Protein AF-A0A3N7IP94-F1 (afdb_monomer_lite)

Structure (mmCIF, N/CA/C/O backbone):
data_AF-A0A3N7IP94-F1
#
_entry.id   AF-A0A3N7IP94-F1
#
loop_
_atom_site.group_PDB
_atom_site.id
_atom_site.type_symbol
_atom_site.label_atom_id
_atom_site.label_alt_id
_atom_site.label_comp_id
_atom_site.label_asym_id
_atom_site.label_entity_id
_atom_site.label_seq_id
_atom_site.pdbx_PDB_ins_code
_atom_site.Cartn_x
_atom_site.Cartn_y
_atom_site.Cartn_z
_atom_site.occupancy
_atom_site.B_iso_or_equiv
_atom_site.auth_seq_id
_atom_site.auth_comp_id
_atom_site.auth_asym_id
_atom_site.auth_atom_id
_atom_site.pdbx_PDB_model_num
ATOM 1 N N . MET A 1 1 ? -26.602 -29.477 -7.307 1.00 43.69 1 MET A N 1
ATOM 2 C CA . MET A 1 1 ? -27.381 -28.360 -7.887 1.00 43.69 1 MET A CA 1
ATOM 3 C C . MET A 1 1 ? -26.632 -27.849 -9.115 1.00 43.69 1 MET A C 1
ATOM 5 O O . MET A 1 1 ? -25.613 -27.197 -8.955 1.00 43.69 1 MET A O 1
ATOM 9 N N . LYS A 1 2 ? -27.040 -28.245 -10.331 1.00 50.12 2 LYS A N 1
ATOM 10 C CA . LYS A 1 2 ? -26.398 -27.813 -11.588 1.00 50.12 2 LYS A CA 1
ATOM 11 C C . LYS A 1 2 ? -26.840 -26.378 -11.892 1.00 50.12 2 LYS A C 1
ATOM 13 O O . LYS A 1 2 ? -28.009 -26.175 -12.210 1.00 50.12 2 LYS A O 1
ATOM 18 N N . GLN A 1 3 ? -25.937 -25.406 -11.770 1.00 59.56 3 GLN A N 1
ATOM 19 C CA . GLN A 1 3 ? -26.181 -24.047 -12.253 1.00 59.56 3 GLN A CA 1
ATOM 20 C C . GLN A 1 3 ? -26.349 -24.105 -13.776 1.00 59.56 3 GLN A C 1
ATOM 22 O O . GLN A 1 3 ? -25.446 -24.534 -14.492 1.00 59.56 3 GLN A O 1
ATOM 27 N N . ARG A 1 4 ? -27.533 -23.733 -14.270 1.00 61.44 4 ARG A N 1
ATOM 28 C CA . ARG A 1 4 ? -27.714 -23.390 -15.681 1.00 61.44 4 ARG A CA 1
ATOM 29 C C . ARG A 1 4 ? -26.994 -22.060 -15.868 1.00 61.44 4 ARG A C 1
ATOM 31 O O . ARG A 1 4 ? -27.500 -21.058 -15.372 1.00 61.44 4 ARG A O 1
ATOM 38 N N . SER A 1 5 ? -25.822 -22.067 -16.502 1.00 65.69 5 SER A N 1
ATOM 39 C CA . SER A 1 5 ? -25.135 -20.830 -16.865 1.00 65.69 5 SER A CA 1
ATOM 40 C C . SER A 1 5 ? -26.061 -20.040 -17.779 1.00 65.69 5 SER A C 1
ATOM 42 O O . SER A 1 5 ? -26.364 -20.434 -18.907 1.00 65.69 5 SER A O 1
ATOM 44 N N . THR A 1 6 ? -26.609 -18.967 -17.229 1.00 78.69 6 THR A N 1
ATOM 45 C CA . THR A 1 6 ? -27.484 -18.067 -17.968 1.00 78.69 6 THR A CA 1
ATOM 46 C C . THR A 1 6 ? -26.584 -17.212 -18.856 1.00 78.69 6 THR A C 1
ATOM 48 O O . THR A 1 6 ? -25.447 -16.924 -18.495 1.00 78.69 6 THR A O 1
ATOM 51 N N . VAL A 1 7 ? -27.054 -16.783 -20.030 1.00 82.88 7 VAL A N 1
ATOM 52 C CA . VAL A 1 7 ? -26.289 -15.883 -20.925 1.00 82.88 7 VAL A CA 1
ATOM 53 C C . VAL A 1 7 ? -25.791 -14.631 -20.177 1.00 82.88 7 VAL A C 1
ATOM 55 O O . VAL A 1 7 ? -24.704 -14.125 -20.451 1.00 82.88 7 VAL A O 1
ATOM 58 N N . ALA A 1 8 ? -26.545 -14.195 -19.165 1.00 85.31 8 ALA A N 1
ATOM 59 C CA . ALA A 1 8 ? -26.160 -13.146 -18.229 1.00 85.31 8 ALA A CA 1
ATOM 60 C C . ALA A 1 8 ? -24.858 -13.447 -17.461 1.00 85.31 8 ALA A C 1
ATOM 62 O O . ALA A 1 8 ? -24.046 -12.544 -17.294 1.00 85.31 8 ALA A O 1
ATOM 63 N N . ASP A 1 9 ? -24.610 -14.695 -17.052 1.00 89.19 9 ASP A N 1
ATOM 64 C CA . ASP A 1 9 ? -23.397 -15.066 -16.316 1.00 89.19 9 ASP A CA 1
ATOM 65 C C . ASP A 1 9 ? -22.159 -14.889 -17.197 1.00 89.19 9 ASP A C 1
ATOM 67 O O . ASP A 1 9 ? -21.172 -14.310 -16.753 1.00 89.19 9 ASP A O 1
ATOM 71 N N . TYR A 1 10 ? -22.218 -15.307 -18.466 1.00 90.25 10 TYR A N 1
ATOM 72 C CA . TYR A 1 10 ? -21.119 -15.097 -19.415 1.00 90.25 10 TYR A CA 1
ATOM 73 C C . TYR A 1 10 ? -20.832 -13.613 -19.642 1.00 90.25 10 TYR A C 1
ATOM 75 O O . TYR A 1 10 ? -19.669 -13.214 -19.677 1.00 90.25 10 TYR A O 1
ATOM 83 N N . PHE A 1 11 ? -21.877 -12.788 -19.742 1.00 93.25 11 PHE A N 1
ATOM 84 C CA . PHE A 1 11 ? -21.721 -11.341 -19.868 1.00 93.25 11 PHE A CA 1
ATOM 85 C C . PHE A 1 11 ? -21.076 -10.725 -18.619 1.00 93.25 11 PHE A C 1
ATOM 87 O O . PHE A 1 11 ? -20.133 -9.946 -18.737 1.00 93.25 11 PHE A O 1
ATOM 94 N N . ILE A 1 12 ? -21.525 -11.119 -17.422 1.00 94.44 12 ILE A N 1
ATOM 95 C CA . ILE A 1 12 ? -20.946 -10.664 -16.151 1.00 94.44 12 ILE A CA 1
ATOM 96 C C . ILE A 1 12 ? -19.472 -11.068 -16.060 1.00 94.44 12 ILE A C 1
ATOM 98 O O . ILE A 1 12 ? -18.637 -10.240 -15.711 1.00 94.44 12 ILE A O 1
ATOM 102 N N . HIS A 1 13 ? -19.124 -12.305 -16.418 1.00 93.88 13 HIS A N 1
ATOM 103 C CA . HIS A 1 13 ? -17.734 -12.763 -16.392 1.00 93.88 13 HIS A CA 1
ATOM 104 C C . HIS A 1 13 ? -16.864 -12.010 -17.403 1.00 93.88 13 HIS A C 1
ATOM 106 O O . HIS A 1 13 ? -15.759 -11.602 -17.055 1.00 93.88 13 HIS A O 1
ATOM 112 N N . ALA A 1 14 ? -17.354 -11.775 -18.625 1.00 94.56 14 ALA A N 1
ATOM 113 C CA . ALA A 1 14 ? -16.636 -10.988 -19.626 1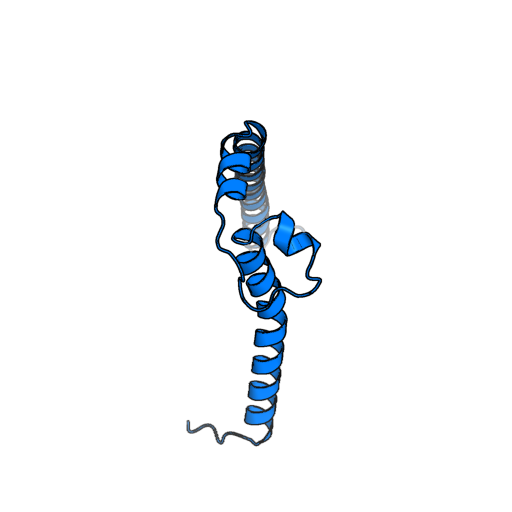.00 94.56 14 ALA A CA 1
ATOM 114 C C . ALA A 1 14 ? -16.410 -9.541 -19.155 1.00 94.56 14 ALA A C 1
ATOM 116 O O . ALA A 1 14 ? -15.308 -9.008 -19.283 1.00 94.56 14 ALA A O 1
ATOM 117 N N . PHE A 1 15 ? -17.427 -8.926 -18.547 1.00 95.81 15 PHE A N 1
ATOM 118 C CA . PHE A 1 15 ? -17.335 -7.581 -17.986 1.00 95.81 15 PHE A CA 1
ATOM 119 C C . PHE A 1 15 ? -16.344 -7.502 -16.815 1.00 95.81 15 PHE A C 1
ATOM 121 O O . PHE A 1 15 ? -15.484 -6.623 -16.793 1.00 95.81 15 PHE A O 1
ATOM 128 N N . LEU A 1 16 ? -16.409 -8.447 -15.871 1.00 95.94 16 LEU A N 1
ATOM 129 C CA . LEU A 1 16 ? -15.469 -8.522 -14.750 1.00 95.94 16 LEU A CA 1
ATOM 130 C C . LEU A 1 16 ? -14.034 -8.787 -15.222 1.00 95.94 16 LEU A C 1
ATOM 132 O O . LEU A 1 16 ? -13.102 -8.199 -14.678 1.00 95.94 16 LEU A O 1
ATOM 136 N N . MET A 1 17 ? -13.845 -9.620 -16.250 1.00 95.69 17 MET A N 1
ATOM 137 C CA . MET A 1 17 ? -12.529 -9.874 -16.843 1.00 95.69 17 MET A CA 1
ATOM 138 C C . MET A 1 17 ? -11.951 -8.603 -17.476 1.00 95.69 17 MET A C 1
ATOM 140 O O . MET A 1 17 ? -10.784 -8.286 -17.259 1.00 95.69 17 MET A O 1
ATOM 144 N N . LEU A 1 18 ? -12.768 -7.839 -18.204 1.00 96.44 18 LEU A N 1
ATOM 145 C CA . LEU A 1 18 ? -12.351 -6.566 -18.788 1.00 96.44 18 LEU A CA 1
ATOM 146 C C . LEU A 1 18 ? -11.981 -5.539 -17.708 1.00 96.44 18 LEU A C 1
ATOM 148 O O . LEU A 1 18 ? -10.933 -4.902 -17.807 1.00 96.44 18 LEU A O 1
ATOM 152 N N . LEU A 1 19 ? -12.785 -5.422 -16.645 1.00 95.56 19 LEU A N 1
ATOM 153 C CA . LEU A 1 19 ? -12.456 -4.566 -15.501 1.00 95.56 19 LEU A CA 1
ATOM 154 C C . LEU A 1 19 ? -11.142 -4.980 -14.834 1.00 95.56 19 LEU A C 1
ATOM 156 O O . LEU A 1 19 ? -10.314 -4.119 -14.549 1.00 95.56 19 LEU A O 1
ATOM 160 N N . ALA A 1 20 ? -10.920 -6.281 -14.638 1.00 95.38 20 ALA A N 1
ATOM 161 C CA . ALA A 1 20 ? -9.682 -6.787 -14.058 1.00 95.38 20 ALA A CA 1
ATOM 162 C C . ALA A 1 20 ? -8.455 -6.395 -14.899 1.00 95.38 20 ALA A C 1
ATOM 164 O O . ALA A 1 20 ? -7.469 -5.911 -14.348 1.00 95.38 20 ALA A O 1
ATOM 165 N N . VAL A 1 21 ? -8.525 -6.529 -16.230 1.00 94.88 21 VAL A N 1
ATOM 166 C CA . VAL A 1 21 ? -7.430 -6.128 -17.132 1.00 94.88 21 VAL A CA 1
ATOM 167 C C . VAL A 1 21 ? -7.157 -4.625 -17.039 1.00 94.88 21 VAL A C 1
ATOM 169 O O . VAL A 1 21 ? -6.001 -4.222 -16.902 1.00 94.88 21 VAL A O 1
ATOM 172 N N . ILE A 1 22 ? -8.201 -3.792 -17.044 1.00 94.44 22 ILE A N 1
ATOM 173 C CA . ILE A 1 22 ? -8.059 -2.333 -16.920 1.00 94.44 22 ILE A CA 1
ATOM 174 C C . ILE A 1 22 ? -7.437 -1.956 -15.570 1.00 94.44 22 ILE A C 1
ATOM 176 O O . ILE A 1 22 ? -6.551 -1.106 -15.525 1.00 94.44 22 ILE A O 1
ATOM 180 N N . SER A 1 23 ? -7.855 -2.600 -14.477 1.00 92.88 23 SER A N 1
ATOM 181 C CA . SER A 1 23 ? -7.297 -2.352 -13.144 1.00 92.88 23 SER A CA 1
ATOM 182 C C . SER A 1 23 ? -5.843 -2.805 -13.005 1.00 92.88 23 SER A C 1
ATOM 184 O O . SER A 1 23 ? -5.095 -2.162 -12.277 1.00 92.88 23 SER A O 1
ATOM 186 N N . ILE A 1 24 ? -5.422 -3.870 -13.696 1.00 94.00 24 ILE A N 1
ATOM 187 C CA . ILE A 1 24 ? -4.039 -4.382 -13.655 1.00 94.00 24 ILE A CA 1
ATOM 188 C C . ILE A 1 24 ? -3.099 -3.566 -14.559 1.00 94.00 24 ILE A C 1
ATOM 190 O O . ILE A 1 24 ? -1.924 -3.401 -14.230 1.00 94.00 24 ILE A O 1
ATOM 194 N N . SER A 1 25 ? -3.605 -3.008 -15.662 1.00 89.12 25 SER A N 1
ATOM 195 C CA . SER A 1 25 ? -2.839 -2.197 -16.622 1.00 89.12 25 SER A CA 1
ATOM 196 C C . SER A 1 25 ? -1.932 -1.112 -16.001 1.00 89.12 25 SER A C 1
ATOM 198 O O . SER A 1 25 ? -0.762 -1.032 -16.394 1.00 89.12 25 SER A O 1
ATOM 200 N N . PRO A 1 26 ? -2.382 -0.277 -15.036 1.00 89.00 26 PRO A N 1
ATOM 201 C CA . PRO A 1 26 ? -1.502 0.708 -14.405 1.00 89.00 26 PRO A CA 1
ATOM 202 C C . PRO A 1 26 ? -0.376 0.057 -13.590 1.00 89.00 26 PRO A C 1
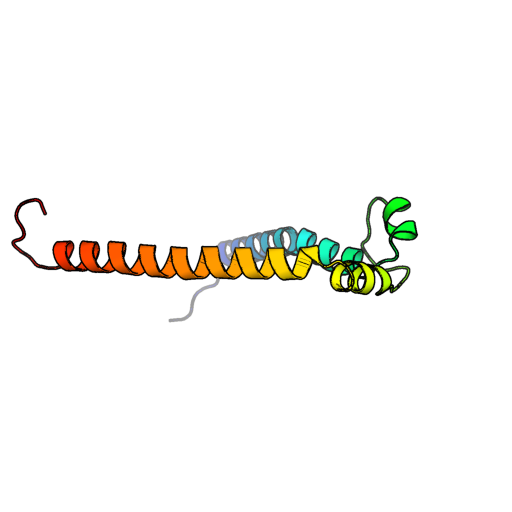ATOM 204 O O . PRO A 1 26 ? 0.756 0.527 -13.649 1.00 89.00 26 PRO A O 1
ATOM 207 N N . PHE A 1 27 ? -0.637 -1.051 -12.889 1.00 89.69 27 PHE A N 1
ATOM 208 C CA . PHE A 1 27 ? 0.401 -1.763 -12.132 1.00 89.69 27 PHE A CA 1
ATOM 209 C C . PHE A 1 27 ? 1.457 -2.374 -13.053 1.00 89.69 27 PHE A C 1
ATOM 211 O O . PHE A 1 27 ? 2.646 -2.306 -12.753 1.00 89.69 27 PHE A O 1
ATOM 218 N N . TYR A 1 28 ? 1.037 -2.918 -14.196 1.00 87.75 28 TYR A N 1
ATOM 219 C CA . TYR A 1 28 ? 1.957 -3.429 -15.210 1.00 87.75 28 TYR A CA 1
ATOM 220 C C . TYR A 1 28 ? 2.896 -2.332 -15.736 1.00 87.75 28 TYR A C 1
ATOM 222 O O . TYR A 1 28 ? 4.107 -2.538 -15.793 1.00 87.75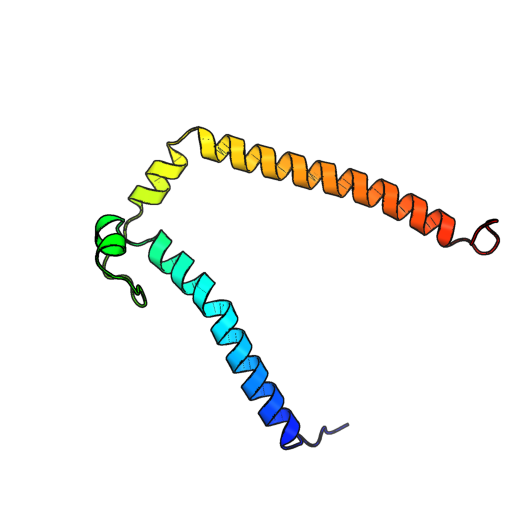 28 TYR A O 1
ATOM 230 N N . ASN A 1 29 ? 2.359 -1.141 -16.029 1.00 85.69 29 ASN A N 1
ATOM 231 C CA . ASN A 1 29 ? 3.165 0.010 -16.449 1.00 85.69 29 ASN A CA 1
ATOM 232 C C . ASN A 1 29 ? 4.157 0.449 -15.365 1.00 85.69 29 ASN A C 1
ATOM 234 O O . ASN A 1 29 ? 5.315 0.709 -15.677 1.00 85.69 29 ASN A O 1
ATOM 238 N N . VAL A 1 30 ? 3.742 0.494 -14.094 1.00 86.12 30 VAL A N 1
ATOM 239 C CA . VAL A 1 30 ? 4.644 0.828 -12.975 1.00 86.12 30 VAL A CA 1
ATOM 240 C C . VAL A 1 30 ? 5.798 -0.171 -12.880 1.00 86.12 30 VAL A C 1
ATOM 242 O O . VAL A 1 30 ? 6.938 0.237 -12.695 1.00 86.12 30 VAL A O 1
ATOM 245 N N . ILE A 1 31 ? 5.534 -1.469 -13.052 1.00 86.06 31 ILE A N 1
ATOM 246 C CA . ILE A 1 31 ? 6.588 -2.490 -13.014 1.00 86.06 31 ILE A CA 1
ATOM 247 C C . ILE A 1 31 ? 7.569 -2.290 -14.171 1.00 86.06 31 ILE A C 1
ATOM 249 O O . ILE A 1 31 ? 8.768 -2.220 -13.928 1.00 86.06 31 ILE A O 1
ATOM 253 N N . ILE A 1 32 ? 7.085 -2.156 -15.410 1.00 82.94 32 ILE A N 1
ATOM 254 C CA . ILE A 1 32 ? 7.964 -1.987 -16.579 1.00 82.94 32 ILE A CA 1
ATOM 255 C C . ILE A 1 32 ? 8.818 -0.732 -16.453 1.00 82.94 32 ILE A C 1
ATOM 257 O O . ILE A 1 32 ? 10.031 -0.797 -16.623 1.00 82.94 32 ILE A O 1
ATOM 261 N N . THR A 1 33 ? 8.188 0.401 -16.149 1.00 81.50 33 THR A N 1
ATOM 262 C CA . THR A 1 33 ? 8.884 1.689 -16.032 1.00 81.50 33 THR A CA 1
ATOM 263 C C . THR A 1 33 ? 9.890 1.695 -14.887 1.00 81.50 33 THR A C 1
ATOM 265 O O . THR A 1 33 ? 10.928 2.335 -15.005 1.00 81.50 33 THR A O 1
ATOM 268 N N . SER A 1 34 ? 9.648 0.934 -13.815 1.00 82.81 34 SER A N 1
ATOM 269 C CA . SER A 1 34 ? 10.588 0.825 -12.698 1.00 82.81 34 SER A CA 1
ATOM 270 C C . SER A 1 34 ? 11.890 0.090 -13.045 1.00 82.81 34 SER A C 1
ATOM 272 O O . SER A 1 34 ? 12.872 0.270 -12.330 1.00 82.81 34 SER A O 1
ATOM 274 N N . PHE A 1 35 ? 11.903 -0.727 -14.104 1.00 81.06 35 PHE A N 1
ATOM 275 C CA . PHE A 1 35 ? 13.094 -1.421 -14.615 1.00 81.06 35 PHE A CA 1
ATOM 276 C C . PHE A 1 35 ? 13.635 -0.817 -15.919 1.00 81.06 35 PHE A C 1
ATOM 278 O O . PHE A 1 35 ? 14.588 -1.350 -16.484 1.00 81.06 35 PHE A O 1
ATOM 285 N N . ALA A 1 36 ? 13.014 0.241 -16.436 1.00 78.38 36 ALA A N 1
ATOM 286 C CA . ALA A 1 36 ? 13.432 0.885 -17.672 1.00 78.38 36 ALA A CA 1
ATOM 287 C C . ALA A 1 36 ? 14.471 1.983 -17.397 1.00 78.38 36 ALA A C 1
ATOM 289 O O . ALA A 1 36 ? 14.482 2.597 -16.328 1.00 78.38 36 ALA A O 1
ATOM 290 N N . ASP A 1 37 ? 15.327 2.249 -18.386 1.00 75.56 37 ASP A N 1
ATOM 291 C CA . ASP A 1 37 ? 16.285 3.356 -18.330 1.00 75.56 37 ASP A CA 1
ATOM 292 C C . ASP A 1 37 ? 15.535 4.706 -18.239 1.00 75.56 37 ASP A C 1
ATOM 294 O O . ASP A 1 37 ? 14.687 4.985 -19.099 1.00 75.56 37 ASP A O 1
ATOM 298 N N . PRO A 1 38 ? 15.833 5.569 -17.246 1.00 69.81 38 PRO A N 1
ATOM 299 C CA . PRO A 1 38 ? 15.216 6.887 -17.103 1.00 69.81 38 PRO A CA 1
ATOM 300 C C . PRO A 1 38 ? 15.274 7.758 -18.365 1.00 69.81 38 PRO A C 1
ATOM 302 O O . PRO A 1 38 ? 14.354 8.544 -18.603 1.00 69.81 38 PRO A O 1
ATOM 305 N N . ALA A 1 39 ? 16.329 7.644 -19.178 1.00 70.19 39 ALA A N 1
ATOM 306 C CA . ALA A 1 39 ? 16.437 8.389 -20.431 1.00 70.19 39 ALA A CA 1
ATOM 307 C C . ALA A 1 39 ? 15.402 7.902 -21.454 1.00 70.19 39 ALA A C 1
ATOM 309 O O . ALA A 1 39 ? 14.714 8.705 -22.082 1.00 70.19 39 ALA A O 1
ATOM 310 N N . ALA A 1 40 ? 15.227 6.586 -21.549 1.00 66.50 40 ALA A N 1
ATOM 311 C CA . ALA A 1 40 ? 14.316 5.961 -22.492 1.00 66.50 40 ALA A CA 1
ATOM 312 C C . ALA A 1 40 ? 12.839 6.179 -22.081 1.00 66.50 40 ALA A C 1
ATOM 314 O O . ALA A 1 40 ? 12.002 6.490 -22.930 1.00 66.50 40 ALA A O 1
ATOM 315 N N . VAL A 1 41 ? 12.536 6.170 -20.772 1.00 68.81 41 VAL A N 1
ATOM 316 C CA . VAL A 1 41 ? 11.208 6.513 -20.211 1.00 68.81 41 VAL A CA 1
ATOM 317 C C . VAL A 1 41 ? 10.771 7.944 -20.551 1.00 68.81 41 VAL A C 1
ATOM 319 O O . VAL A 1 41 ? 9.583 8.181 -20.757 1.00 68.81 41 VAL A O 1
ATOM 322 N N . ASN A 1 42 ? 11.702 8.899 -20.642 1.00 68.81 42 ASN A N 1
ATOM 323 C CA . ASN A 1 42 ? 11.375 10.286 -20.995 1.00 68.81 42 ASN A CA 1
ATOM 324 C C . ASN A 1 42 ? 11.058 10.478 -22.489 1.00 68.81 42 ASN A C 1
ATOM 326 O O . ASN A 1 42 ? 10.333 11.409 -22.838 1.00 68.81 42 ASN A O 1
ATOM 330 N N . GLU A 1 43 ? 11.574 9.617 -23.370 1.00 68.38 43 GLU A N 1
ATOM 331 C CA . GLU A 1 43 ? 11.374 9.732 -24.820 1.00 68.38 43 GLU A CA 1
ATOM 332 C C . GLU A 1 43 ? 10.092 9.047 -25.319 1.00 68.38 43 GLU A C 1
ATOM 334 O O . GLU A 1 43 ? 9.532 9.461 -26.336 1.00 68.38 43 GLU A O 1
ATOM 339 N N . GLN A 1 44 ? 9.586 8.023 -24.618 1.00 63.69 44 GLN A N 1
ATOM 340 C CA . GLN A 1 44 ? 8.375 7.303 -25.029 1.00 63.69 44 GLN A CA 1
ATOM 341 C C . GLN A 1 44 ? 7.219 7.524 -24.044 1.00 63.69 44 GLN A C 1
ATOM 343 O O . GLN A 1 44 ? 7.264 7.089 -22.898 1.00 63.69 44 GLN A O 1
ATOM 348 N N . SER A 1 45 ? 6.114 8.117 -24.512 1.00 57.00 45 SER A N 1
ATOM 349 C CA . SER A 1 45 ? 4.911 8.346 -23.688 1.00 57.00 45 SER A CA 1
ATOM 350 C C . SER A 1 45 ? 4.149 7.069 -23.291 1.00 57.00 45 SER A C 1
ATOM 352 O O . SER A 1 45 ? 3.234 7.151 -22.474 1.00 57.00 45 SER A O 1
ATOM 354 N N . PHE A 1 46 ? 4.467 5.904 -23.874 1.00 56.09 46 PHE A N 1
ATOM 355 C CA . PHE A 1 46 ? 3.754 4.650 -23.606 1.00 56.09 46 PHE A CA 1
ATOM 356 C C . PHE A 1 46 ? 4.696 3.432 -23.632 1.00 56.09 46 PHE A C 1
ATOM 358 O O . PHE A 1 46 ? 5.089 2.954 -24.697 1.00 56.09 46 PHE A O 1
ATOM 365 N N . TYR A 1 47 ? 5.046 2.925 -22.446 1.00 64.06 47 TYR A N 1
ATOM 366 C CA . TYR A 1 47 ? 5.981 1.812 -22.233 1.00 64.06 47 TYR A CA 1
ATOM 367 C C . TYR A 1 47 ? 5.236 0.476 -22.068 1.00 64.06 47 TYR A C 1
ATOM 369 O O . TYR A 1 47 ? 4.977 0.016 -20.959 1.00 64.06 47 TYR A O 1
ATOM 377 N N . LEU A 1 48 ? 4.868 -0.162 -23.185 1.00 63.97 48 LEU A N 1
ATOM 378 C CA . LEU A 1 48 ? 4.225 -1.490 -23.171 1.00 63.97 48 LEU A CA 1
ATOM 379 C C . LEU A 1 48 ? 5.226 -2.651 -23.083 1.00 63.97 48 LEU A C 1
ATOM 381 O O . LEU A 1 48 ? 4.872 -3.715 -22.586 1.00 63.97 48 LEU A O 1
ATOM 385 N N . ILE A 1 49 ? 6.453 -2.472 -23.582 1.00 65.50 49 ILE A N 1
ATOM 386 C CA . ILE A 1 49 ? 7.509 -3.494 -23.608 1.00 65.50 49 ILE A CA 1
ATOM 387 C C . ILE A 1 49 ? 8.835 -2.800 -23.262 1.00 65.50 49 ILE A C 1
ATOM 389 O O . ILE A 1 49 ? 9.132 -1.771 -23.873 1.00 65.50 49 ILE A O 1
ATOM 393 N N . PRO A 1 50 ? 9.631 -3.315 -22.304 1.00 63.00 50 PRO A N 1
ATOM 394 C CA . PRO A 1 50 ? 10.907 -2.705 -21.946 1.00 63.00 50 PRO A CA 1
ATOM 395 C C . PRO A 1 50 ? 11.892 -2.795 -23.119 1.00 63.00 50 PRO A C 1
ATOM 397 O O . PRO A 1 50 ? 12.209 -3.884 -23.595 1.00 63.00 50 PRO A O 1
ATOM 400 N N . THR A 1 51 ? 12.370 -1.644 -23.589 1.00 66.62 51 THR A N 1
ATOM 401 C CA . THR A 1 51 ? 13.415 -1.521 -24.622 1.00 66.62 51 THR A CA 1
ATOM 402 C C . THR A 1 51 ? 14.822 -1.693 -24.045 1.00 66.62 51 THR A C 1
ATOM 404 O O . THR A 1 51 ? 15.722 -2.163 -24.738 1.00 66.62 51 THR A O 1
ATOM 407 N N . SER A 1 52 ? 14.994 -1.375 -22.763 1.00 67.62 52 SER A N 1
ATOM 408 C CA . SER A 1 52 ? 16.218 -1.546 -21.983 1.00 67.62 52 SER A CA 1
ATOM 409 C C . SER A 1 52 ? 15.868 -1.965 -20.552 1.00 67.62 52 SER A C 1
ATOM 411 O O . SER A 1 52 ? 14.802 -1.623 -20.039 1.00 67.62 52 SER A O 1
ATOM 413 N N . PHE A 1 53 ? 16.749 -2.746 -19.927 1.00 74.94 53 PHE A N 1
ATOM 414 C CA . PHE A 1 53 ? 16.627 -3.172 -18.534 1.00 74.94 53 PHE A CA 1
ATOM 415 C C . PHE A 1 53 ? 17.751 -2.521 -17.730 1.00 74.94 53 PHE A C 1
ATOM 417 O O . PHE A 1 53 ? 18.922 -2.817 -17.974 1.00 74.94 53 PHE A O 1
ATOM 424 N N . ASP A 1 54 ? 17.395 -1.636 -16.804 1.00 80.06 54 ASP A N 1
ATOM 425 C CA . ASP A 1 54 ? 18.331 -0.898 -15.963 1.00 80.06 54 ASP A CA 1
ATOM 426 C C . ASP A 1 54 ? 17.912 -0.950 -14.483 1.00 80.06 54 ASP A C 1
ATOM 428 O O . ASP A 1 54 ? 16.758 -0.721 -14.121 1.00 80.06 54 ASP A O 1
ATOM 432 N N . LEU A 1 55 ? 18.874 -1.263 -13.613 1.00 81.94 55 LEU A N 1
ATOM 433 C CA . LEU A 1 55 ? 18.710 -1.291 -12.155 1.00 81.94 55 LEU A CA 1
ATOM 434 C C . LEU A 1 55 ? 19.344 -0.079 -11.460 1.00 81.94 55 LEU A C 1
ATOM 436 O O . LEU A 1 55 ? 19.249 0.034 -10.235 1.00 81.94 55 LEU A O 1
ATOM 440 N N . SER A 1 56 ? 19.966 0.836 -12.209 1.00 81.94 56 SER A N 1
ATOM 441 C CA . SER A 1 56 ? 20.630 2.020 -11.656 1.00 81.94 56 SER A CA 1
ATOM 442 C C . SER A 1 56 ? 19.685 2.872 -10.796 1.00 81.94 56 SER A C 1
ATOM 444 O O . SER A 1 56 ? 20.069 3.328 -9.716 1.00 81.94 56 SER A O 1
ATOM 446 N N . SER A 1 57 ? 18.419 2.994 -11.209 1.00 80.69 57 SER A N 1
ATOM 447 C CA . SER A 1 57 ? 17.353 3.675 -10.468 1.00 80.69 57 SER A CA 1
ATOM 448 C C . SER A 1 57 ? 17.161 3.087 -9.069 1.00 80.69 57 SER A C 1
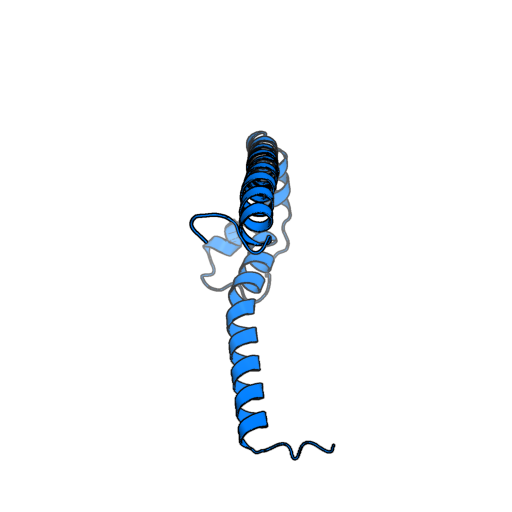ATOM 450 O O . SER A 1 57 ? 17.118 3.824 -8.086 1.00 80.69 57 SER A O 1
ATOM 452 N N . TYR A 1 58 ? 17.116 1.759 -8.940 1.00 83.81 58 TYR A N 1
ATOM 453 C CA . TYR A 1 58 ? 16.993 1.103 -7.637 1.00 83.81 58 TYR A CA 1
ATOM 454 C C . TYR A 1 58 ? 18.237 1.296 -6.774 1.00 83.81 58 TYR A C 1
ATOM 456 O O . TYR A 1 58 ? 18.113 1.555 -5.578 1.00 83.81 58 TYR A O 1
ATOM 464 N N . GLU A 1 59 ? 19.436 1.219 -7.356 1.00 83.19 59 GLU A N 1
ATOM 465 C CA . GLU A 1 59 ? 20.662 1.504 -6.609 1.00 83.19 59 GLU A CA 1
ATOM 466 C C . GLU A 1 59 ? 20.702 2.942 -6.094 1.00 83.19 59 GLU A C 1
ATOM 468 O O . GLU A 1 59 ? 21.102 3.170 -4.954 1.00 83.19 59 GLU A O 1
ATOM 473 N N . MET A 1 60 ? 20.286 3.912 -6.910 1.00 83.88 60 MET A N 1
ATOM 474 C CA . MET A 1 60 ? 20.222 5.319 -6.523 1.00 83.88 60 MET A CA 1
ATOM 475 C C . MET A 1 60 ? 19.237 5.530 -5.369 1.00 83.88 60 MET A C 1
ATOM 477 O O . MET A 1 60 ? 19.559 6.216 -4.397 1.00 83.88 60 MET A O 1
ATOM 481 N N . LEU A 1 61 ? 18.069 4.889 -5.441 1.00 84.62 61 LEU A N 1
ATOM 482 C CA . LEU A 1 61 ? 17.059 4.908 -4.386 1.00 84.62 61 LEU A CA 1
ATOM 483 C C . LEU A 1 61 ? 17.596 4.292 -3.081 1.00 84.62 61 LEU A C 1
ATOM 485 O O . LEU A 1 61 ? 17.446 4.887 -2.015 1.00 84.62 61 LEU A O 1
ATOM 489 N N . LEU A 1 62 ? 18.275 3.143 -3.153 1.00 83.69 62 LEU A N 1
ATOM 490 C CA . LEU A 1 62 ? 18.817 2.446 -1.979 1.00 83.69 62 LEU A CA 1
ATOM 491 C C . LEU A 1 62 ? 20.062 3.120 -1.379 1.00 83.69 62 LEU A C 1
ATOM 493 O O . LEU A 1 62 ? 20.265 3.053 -0.168 1.00 83.69 62 LEU A O 1
ATOM 497 N N . LYS A 1 63 ? 20.890 3.784 -2.197 1.00 84.62 63 LYS A N 1
ATOM 498 C CA . LYS A 1 63 ? 22.024 4.608 -1.735 1.00 84.62 63 LYS A CA 1
ATOM 499 C C . LYS A 1 63 ? 21.545 5.893 -1.051 1.00 84.62 63 LYS A C 1
ATOM 501 O O . LYS A 1 63 ? 22.238 6.423 -0.182 1.00 84.62 63 LYS A O 1
ATOM 506 N N . GLY A 1 64 ? 20.367 6.393 -1.423 1.00 80.00 64 GLY A N 1
ATOM 507 C CA . GLY A 1 64 ? 19.723 7.521 -0.764 1.00 80.00 64 GLY A CA 1
ATOM 508 C C . GLY A 1 64 ? 19.297 7.173 0.664 1.00 80.00 64 GLY A C 1
ATOM 509 O O . GLY A 1 64 ? 18.438 6.324 0.884 1.00 80.00 64 GLY A O 1
ATOM 510 N N . SER A 1 65 ? 19.836 7.884 1.657 1.00 73.38 65 SER A N 1
ATOM 511 C CA . SER A 1 65 ? 19.515 7.649 3.076 1.00 73.38 65 SER A CA 1
ATOM 512 C C . SER A 1 65 ? 18.031 7.857 3.419 1.00 73.38 65 SER A C 1
ATOM 514 O O . SER A 1 65 ? 17.529 7.284 4.382 1.00 73.38 65 SER A O 1
ATOM 516 N N . TYR A 1 66 ? 17.300 8.643 2.626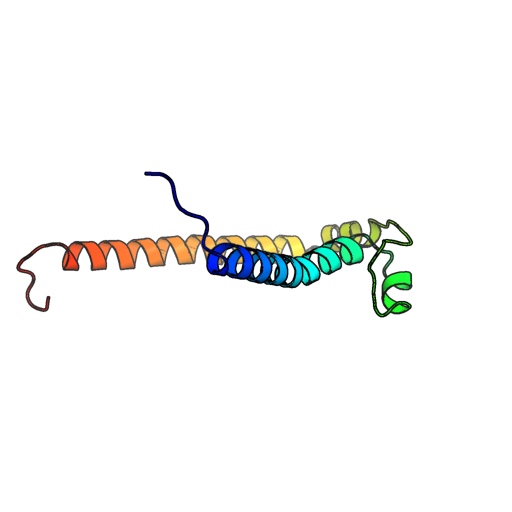 1.00 83.94 66 TYR A N 1
ATOM 517 C CA . TYR A 1 66 ? 15.929 9.067 2.921 1.00 83.94 66 TYR A CA 1
ATOM 518 C C . TYR A 1 66 ? 14.871 7.956 2.803 1.00 83.94 66 TYR A C 1
ATOM 520 O O . TYR A 1 66 ? 13.893 7.951 3.557 1.00 83.94 66 TYR A O 1
ATOM 528 N N . ILE A 1 67 ? 15.045 7.000 1.886 1.00 88.62 67 ILE A N 1
ATOM 529 C CA . ILE A 1 67 ? 14.031 5.962 1.634 1.00 88.62 67 ILE A CA 1
ATOM 530 C C . ILE A 1 67 ? 13.925 5.003 2.814 1.00 88.62 67 ILE A C 1
ATOM 532 O O . ILE A 1 67 ? 12.816 4.691 3.243 1.00 88.62 67 ILE A O 1
ATOM 536 N N . GLY A 1 68 ? 15.060 4.603 3.395 1.00 87.94 68 GLY A N 1
ATOM 537 C CA . GLY A 1 68 ? 15.077 3.742 4.578 1.00 87.94 68 GLY A CA 1
ATOM 538 C C . GLY A 1 68 ? 14.296 4.350 5.746 1.00 87.94 68 GLY A C 1
ATOM 539 O O . GLY A 1 68 ? 13.422 3.695 6.316 1.00 87.94 68 GLY A O 1
ATOM 540 N N . TYR A 1 69 ? 14.537 5.631 6.051 1.00 90.69 69 TYR A N 1
ATOM 541 C CA . TYR A 1 69 ? 13.792 6.343 7.097 1.00 90.69 69 TYR A CA 1
ATOM 542 C C . TYR A 1 69 ? 12.306 6.505 6.758 1.00 90.69 69 TYR A C 1
ATOM 544 O O . TYR A 1 69 ? 11.460 6.355 7.636 1.00 90.69 69 TYR A O 1
ATOM 552 N N . SER A 1 70 ? 11.966 6.769 5.496 1.00 91.12 70 SER A N 1
ATOM 553 C CA . SER A 1 70 ? 10.573 6.958 5.068 1.00 91.12 70 SER A CA 1
ATOM 554 C C . SER A 1 70 ? 9.751 5.672 5.178 1.00 91.12 70 SER A C 1
ATOM 556 O O . SER A 1 70 ? 8.618 5.693 5.670 1.00 91.12 70 SER A O 1
ATOM 558 N N . VAL A 1 71 ? 10.334 4.537 4.781 1.00 93.38 71 VAL A N 1
ATOM 559 C CA . VAL A 1 71 ? 9.719 3.211 4.935 1.00 93.38 71 VAL A CA 1
ATOM 560 C C . VAL A 1 71 ? 9.561 2.871 6.415 1.00 93.38 71 VAL A C 1
ATOM 562 O O . VAL A 1 71 ? 8.478 2.465 6.832 1.00 93.38 71 VAL A O 1
ATOM 565 N N . MET A 1 72 ? 10.594 3.108 7.231 1.00 93.81 72 MET A N 1
ATOM 566 C CA . MET A 1 72 ? 10.535 2.863 8.674 1.00 93.81 72 MET A CA 1
ATOM 567 C C . MET A 1 72 ? 9.439 3.694 9.354 1.00 93.81 72 MET A C 1
ATOM 569 O O . MET A 1 72 ? 8.625 3.151 10.098 1.00 93.81 72 MET A O 1
ATOM 573 N N . ASN A 1 73 ? 9.358 4.992 9.056 1.00 95.75 73 ASN A N 1
ATOM 574 C CA . ASN A 1 73 ? 8.324 5.867 9.609 1.00 95.75 73 ASN A CA 1
ATOM 575 C C . ASN A 1 73 ? 6.918 5.404 9.208 1.00 95.75 73 ASN A C 1
ATOM 577 O O . ASN A 1 73 ? 6.028 5.344 10.054 1.00 95.75 73 ASN A O 1
ATOM 581 N N . SER A 1 74 ? 6.721 5.019 7.945 1.00 96.25 74 SER A N 1
ATOM 582 C CA . SER A 1 74 ? 5.432 4.511 7.457 1.00 96.25 74 SER A CA 1
ATOM 583 C C . SER A 1 74 ? 5.015 3.226 8.175 1.00 96.25 74 SER A C 1
ATOM 585 O O . SER A 1 74 ? 3.855 3.081 8.568 1.00 96.25 74 SER A O 1
ATOM 587 N N . LEU A 1 75 ? 5.964 2.311 8.404 1.00 97.00 75 LEU A N 1
ATOM 588 C CA . LEU A 1 75 ? 5.727 1.074 9.147 1.00 97.00 75 LEU A CA 1
ATOM 589 C C . LEU A 1 75 ? 5.367 1.350 10.608 1.00 97.00 75 LEU A C 1
ATOM 591 O O . LEU A 1 75 ? 4.387 0.794 11.098 1.00 97.00 75 LEU A O 1
ATOM 595 N N . ILE A 1 76 ? 6.108 2.231 11.285 1.00 97.44 76 ILE A N 1
ATOM 596 C CA . ILE A 1 76 ? 5.845 2.596 12.683 1.00 97.44 76 ILE A CA 1
ATOM 597 C C . ILE A 1 76 ? 4.456 3.222 12.817 1.00 97.44 76 ILE A C 1
ATOM 599 O O . ILE A 1 76 ? 3.666 2.784 13.651 1.00 97.44 76 ILE A O 1
ATOM 603 N N . VAL A 1 77 ? 4.133 4.211 11.979 1.00 97.12 77 VAL A N 1
ATOM 604 C CA . VAL A 1 77 ? 2.840 4.908 12.027 1.00 97.12 77 VAL A CA 1
ATOM 605 C C . VAL A 1 77 ? 1.689 3.944 11.746 1.00 97.12 77 VAL A C 1
ATOM 607 O O . VAL A 1 77 ? 0.703 3.950 12.481 1.00 97.12 77 VAL A O 1
ATOM 610 N N . THR A 1 78 ? 1.820 3.077 10.737 1.00 97.38 78 THR A N 1
ATOM 611 C CA . THR A 1 78 ? 0.785 2.083 10.411 1.00 97.38 78 THR A CA 1
ATOM 612 C C . THR A 1 78 ? 0.610 1.086 11.550 1.00 97.38 78 THR A C 1
ATOM 614 O O . THR A 1 78 ? -0.508 0.854 11.994 1.00 97.38 78 THR A O 1
ATOM 617 N N . PHE A 1 79 ? 1.701 0.528 12.073 1.00 98.00 79 PHE A N 1
ATOM 618 C CA . PHE A 1 79 ? 1.649 -0.493 13.115 1.00 98.00 79 PHE A CA 1
ATOM 619 C C . PHE A 1 79 ? 1.065 0.042 14.425 1.00 98.00 79 PHE A C 1
ATOM 621 O O . PHE A 1 79 ? 0.127 -0.539 14.974 1.00 98.00 79 PHE A O 1
ATOM 628 N N . VAL A 1 80 ? 1.573 1.181 14.904 1.00 98.06 80 VAL A N 1
ATOM 629 C CA . VAL A 1 80 ? 1.070 1.831 16.121 1.00 98.06 80 VAL A CA 1
ATOM 630 C C . VAL A 1 80 ? -0.376 2.284 15.919 1.00 98.06 80 VAL A C 1
ATOM 632 O O . VAL A 1 80 ? -1.218 2.040 16.782 1.00 98.06 80 VAL A O 1
ATOM 635 N N . GLY A 1 81 ? -0.690 2.877 14.764 1.00 97.25 81 GLY A N 1
ATOM 636 C CA . GLY A 1 81 ? -2.044 3.303 14.421 1.00 97.25 81 GLY A CA 1
ATOM 637 C C . GLY A 1 81 ? -3.039 2.142 14.414 1.00 97.25 81 GLY A C 1
ATOM 638 O O . GLY A 1 81 ? -4.104 2.245 15.022 1.00 97.25 81 GLY A O 1
ATOM 639 N N . THR A 1 82 ? -2.687 1.012 13.795 1.00 97.56 82 THR A N 1
ATOM 640 C CA . THR A 1 82 ? -3.525 -0.193 13.782 1.00 97.56 82 THR A CA 1
ATOM 641 C C . THR A 1 82 ? -3.694 -0.784 15.176 1.00 97.56 82 THR A C 1
ATOM 643 O O . THR A 1 82 ? -4.815 -1.142 15.527 1.00 97.56 82 THR A O 1
ATOM 646 N N . LEU A 1 83 ? -2.634 -0.859 15.989 1.00 98.00 83 LEU A N 1
ATOM 647 C CA . LEU A 1 83 ? -2.732 -1.363 17.362 1.00 98.00 83 LEU A CA 1
ATOM 648 C C . LEU A 1 83 ? -3.683 -0.518 18.209 1.00 98.00 83 LEU A C 1
ATOM 650 O O . LEU A 1 83 ? -4.590 -1.059 18.837 1.00 98.00 83 LEU A O 1
ATOM 654 N N . VAL A 1 84 ? -3.513 0.805 18.196 1.00 97.56 84 VAL A N 1
ATOM 655 C CA . VAL A 1 84 ? -4.374 1.717 18.960 1.00 97.56 84 VAL A CA 1
ATOM 656 C C . VAL A 1 84 ? -5.819 1.636 18.467 1.00 97.56 84 VAL A C 1
ATOM 658 O O . VAL A 1 84 ? -6.732 1.511 19.282 1.00 97.56 84 VAL A O 1
ATOM 661 N N . ASN A 1 85 ? -6.037 1.641 17.147 1.00 97.31 85 ASN A N 1
ATOM 662 C CA . ASN A 1 85 ? -7.371 1.522 16.557 1.00 97.31 85 ASN A CA 1
ATOM 663 C C . ASN A 1 85 ? -8.039 0.199 16.960 1.00 97.31 85 ASN A C 1
ATOM 665 O O . ASN A 1 85 ? -9.141 0.196 17.502 1.00 97.31 85 ASN A O 1
ATOM 669 N N . MET A 1 86 ? -7.337 -0.926 16.807 1.00 97.69 86 MET A N 1
ATOM 670 C CA . MET A 1 86 ? -7.856 -2.233 17.194 1.00 97.69 86 MET A CA 1
ATOM 671 C C . MET A 1 86 ? -8.195 -2.281 18.689 1.00 97.69 86 MET A C 1
ATOM 673 O O . MET A 1 86 ? -9.273 -2.758 19.034 1.00 97.69 86 MET A O 1
ATOM 677 N N . LEU A 1 87 ? -7.343 -1.759 19.578 1.00 97.50 87 LEU A N 1
ATOM 678 C CA . LEU A 1 87 ? -7.617 -1.724 21.020 1.00 97.50 87 LEU A CA 1
ATOM 679 C C . LEU A 1 87 ? -8.893 -0.936 21.342 1.00 97.50 87 LEU A C 1
ATOM 681 O O . LEU A 1 87 ? -9.768 -1.444 22.042 1.00 97.50 87 LEU A O 1
ATOM 685 N N . VAL A 1 88 ? -9.035 0.274 20.798 1.00 96.06 88 VAL A N 1
ATOM 686 C CA . VAL A 1 88 ? -10.210 1.125 21.042 1.00 96.06 88 VAL A CA 1
ATOM 687 C C . VAL A 1 88 ? -11.476 0.496 20.457 1.00 96.06 88 VAL A C 1
ATOM 689 O O . VAL A 1 88 ? -12.481 0.361 21.159 1.00 96.06 88 VAL A O 1
ATOM 692 N N . THR A 1 89 ? -11.433 0.060 19.197 1.00 95.62 89 THR A N 1
ATOM 693 C CA . THR A 1 89 ? -12.596 -0.512 18.511 1.00 95.62 89 THR A CA 1
ATOM 694 C C . THR A 1 89 ? -13.023 -1.838 19.123 1.00 95.62 89 THR A C 1
ATOM 696 O O . THR A 1 89 ? -14.220 -2.064 19.269 1.00 95.62 89 THR A O 1
ATOM 699 N N . THR A 1 90 ? -12.094 -2.704 19.535 1.00 95.56 90 THR A N 1
ATOM 700 C CA . THR A 1 90 ? -12.447 -3.980 20.183 1.00 95.56 90 THR A CA 1
ATOM 701 C C . THR A 1 90 ? -13.026 -3.773 21.577 1.00 95.56 90 THR A C 1
ATOM 703 O O . THR A 1 90 ? -14.034 -4.400 21.900 1.00 95.56 90 THR A O 1
ATOM 706 N N . CYS A 1 91 ? -12.473 -2.858 22.381 1.00 93.25 91 CYS A N 1
ATOM 707 C CA . CYS A 1 91 ? -13.037 -2.516 23.688 1.00 93.25 91 CYS A CA 1
ATOM 708 C C . CYS A 1 91 ? -14.451 -1.931 23.553 1.00 93.25 91 CYS A C 1
ATOM 710 O O . CYS A 1 91 ? -15.368 -2.353 24.262 1.00 93.25 91 CYS A O 1
ATOM 712 N N . GLY A 1 92 ? -14.650 -1.011 22.602 1.00 90.81 92 GLY A N 1
ATOM 713 C CA . GLY A 1 92 ? -15.964 -0.442 22.296 1.00 90.81 92 GLY A CA 1
ATOM 714 C C . GLY A 1 92 ? -16.955 -1.489 21.782 1.00 90.81 92 GLY A C 1
ATOM 715 O O . GLY A 1 92 ? -18.068 -1.595 22.294 1.00 90.81 92 GLY A O 1
ATOM 716 N N . ALA A 1 93 ? -16.541 -2.322 20.825 1.00 91.69 93 ALA A N 1
ATOM 717 C CA . ALA A 1 93 ? -17.363 -3.403 20.287 1.00 91.69 93 ALA A CA 1
ATOM 718 C C . ALA A 1 93 ? -17.729 -4.440 21.359 1.00 91.69 93 ALA A C 1
ATOM 720 O O . ALA A 1 93 ? -18.850 -4.942 21.360 1.00 91.69 93 ALA A O 1
ATOM 721 N N . TYR A 1 94 ? -16.827 -4.741 22.299 1.00 91.38 94 TYR A N 1
ATOM 722 C CA . TYR A 1 94 ? -17.106 -5.643 23.415 1.00 91.38 94 TYR A CA 1
ATOM 723 C C . TYR A 1 94 ? -18.166 -5.068 24.364 1.00 91.38 94 TYR A C 1
ATOM 725 O O . TYR A 1 94 ? -19.129 -5.762 24.703 1.00 91.38 94 TYR A O 1
ATOM 733 N N . ALA A 1 95 ? -18.048 -3.788 24.732 1.00 86.56 95 ALA A N 1
ATOM 734 C CA . ALA A 1 95 ? -19.059 -3.098 25.532 1.00 86.56 95 ALA A CA 1
ATOM 735 C C . ALA A 1 95 ? -20.433 -3.125 24.829 1.00 86.56 95 ALA A C 1
ATOM 737 O O . ALA A 1 95 ? -21.434 -3.559 25.407 1.00 86.56 95 ALA A O 1
ATOM 738 N N . LEU A 1 96 ? -20.452 -2.806 23.531 1.00 87.19 96 LEU A N 1
ATOM 739 C CA . LEU A 1 96 ? -21.630 -2.884 22.665 1.00 87.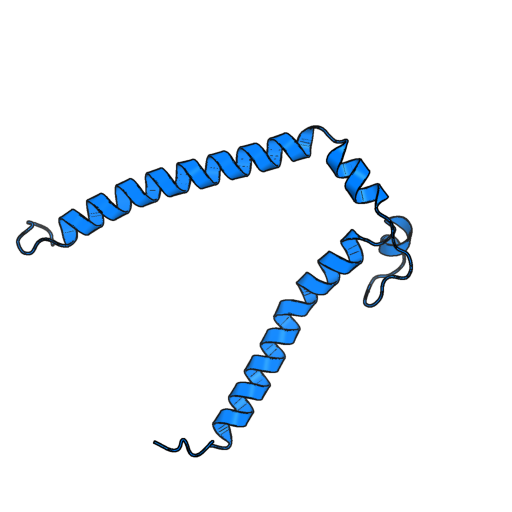19 96 LEU A CA 1
ATOM 740 C C . LEU A 1 96 ? -22.047 -4.313 22.282 1.00 87.19 96 LEU A C 1
ATOM 742 O O . LEU A 1 96 ? -23.025 -4.472 21.560 1.00 87.19 96 LEU A O 1
ATOM 746 N N . SER A 1 97 ? -21.362 -5.364 22.735 1.00 88.06 97 SER A N 1
ATOM 747 C CA . SER A 1 97 ? -21.741 -6.762 22.477 1.00 88.06 97 SER A CA 1
ATOM 748 C C . SER A 1 97 ? -22.578 -7.348 23.621 1.00 88.06 97 SER A C 1
ATOM 750 O O . SER A 1 97 ? -23.527 -8.101 23.379 1.00 88.06 97 SER A O 1
ATOM 752 N N . LYS A 1 98 ? -22.416 -6.859 24.861 1.00 84.50 98 LYS A N 1
ATOM 753 C CA . LYS A 1 98 ? -23.190 -7.319 26.031 1.00 84.50 98 LYS A CA 1
ATOM 754 C C . LYS A 1 98 ? -24.619 -6.747 26.106 1.00 84.50 98 LYS A C 1
ATOM 756 O O . LYS A 1 98 ? -24.802 -5.532 26.200 1.00 84.50 98 LYS A O 1
ATOM 761 N N . LYS A 1 99 ? -25.646 -7.609 26.017 1.00 72.12 99 LYS A N 1
ATOM 762 C CA . LYS A 1 99 ? -27.068 -7.208 26.101 1.00 72.12 99 LYS A CA 1
ATOM 763 C C . LYS A 1 99 ? -27.355 -6.618 27.491 1.00 72.12 99 LYS A C 1
ATOM 765 O O . LYS A 1 99 ? -27.095 -7.286 28.486 1.00 72.12 99 LYS A O 1
ATOM 770 N N . GLY A 1 100 ? -27.871 -5.387 27.543 1.00 72.69 100 GLY A N 1
ATOM 771 C CA . GLY A 1 100 ? -28.222 -4.687 28.790 1.00 72.69 100 GLY A CA 1
ATOM 772 C C . GLY A 1 100 ? -27.344 -3.484 29.156 1.00 72.69 100 GLY A C 1
ATOM 773 O O . GLY A 1 100 ? -27.501 -2.941 30.244 1.00 72.69 100 GLY A O 1
ATOM 774 N N . MET A 1 101 ? -26.424 -3.056 28.285 1.00 73.12 101 MET A N 1
ATOM 775 C CA . MET A 1 101 ? -25.658 -1.827 28.514 1.00 73.12 101 MET A CA 1
ATOM 776 C C . MET A 1 101 ? -26.556 -0.589 28.296 1.00 73.12 101 MET A C 1
ATOM 778 O O . MET A 1 101 ? -27.164 -0.479 27.230 1.00 73.12 101 MET A O 1
ATOM 782 N N . PRO A 1 102 ? -26.664 0.334 29.269 1.00 60.03 102 PRO A N 1
ATOM 783 C CA . PRO A 1 102 ? -27.470 1.542 29.110 1.00 60.03 102 PRO A CA 1
ATOM 784 C C . PRO A 1 102 ? -26.858 2.433 28.019 1.00 60.03 102 PRO A C 1
ATOM 786 O O . PRO A 1 102 ? -25.689 2.801 28.107 1.00 60.03 102 PRO A O 1
ATOM 789 N N . GLY A 1 103 ? -27.640 2.742 26.979 1.00 72.19 103 GLY A N 1
ATOM 790 C CA . GLY A 1 103 ? -27.182 3.474 25.787 1.00 72.19 103 GLY A CA 1
ATOM 791 C C . GLY A 1 103 ? -26.849 2.604 24.563 1.00 72.19 103 GLY A C 1
ATOM 792 O O . GLY A 1 103 ? -26.353 3.141 23.576 1.00 72.19 103 GLY A O 1
ATOM 793 N N . ARG A 1 104 ? -27.112 1.291 24.618 1.00 54.62 104 ARG A N 1
ATOM 794 C CA . ARG A 1 104 ? -27.203 0.407 23.443 1.00 54.62 104 ARG A CA 1
ATOM 795 C C . ARG A 1 104 ? -28.578 0.419 22.792 1.00 54.62 104 ARG A C 1
ATOM 797 O O . ARG A 1 104 ? -29.567 0.539 23.547 1.00 54.62 104 ARG A O 1
#

Secondary structure (DSSP, 8-state):
------HHHHHHHHHHHHHHHHHHHHHHHHHHHHTS-HHHHHH-S--SS-SS---HHHHHHHHSHHHHHHHHHHHHHHHHHHHHHHHHHHHHHHHTTSTT-TT-

Foldseek 3Di:
DDDPCDPVNVVVVVVVVVVVCVVCVVVQQVVLVQQEDPVVPVVDPDPPDHPDGHCVSVVVCVVDPVNVVVVVVVCVCVVVVVVVCCVVVVVVVVLVVDPPRPPD

Sequence (104 aa):
MKQRSTVADYFIHAFLMLLAVISISPFYNVIITSFADPAAVNEQSFYLIPTSFDLSSYEMLLKGSYIGYSVMNSLIVTFVGTLVNMLVTTCGAYALSKKGMPGR

pLDDT: mean 83.28, std 12.97, range [43.69, 98.06]

Radius of gyration: 24.51 Å; chains: 1; bounding box: 50×39×54 Å